Protein AF-A0A965IZF6-F1 (afdb_monomer_lite)

Foldseek 3Di:
DVVVVVVVVVVVVVVVVVPPDDPVNVQCVDPVSVVVVVVVVVVVCVLCVVVVHHPVFKDWDWDQDPVVRDIWIWIDGNPDPDTDTSDD

Structure (mmCIF, N/CA/C/O backbone):
data_AF-A0A965IZF6-F1
#
_entry.id   AF-A0A965IZF6-F1
#
loop_
_atom_site.group_PDB
_atom_site.id
_atom_site.type_symbol
_atom_site.label_atom_id
_atom_site.label_alt_id
_atom_site.label_comp_id
_atom_site.label_asym_id
_atom_site.label_entity_id
_atom_site.label_seq_id
_atom_site.pdbx_PDB_ins_code
_atom_site.Cartn_x
_atom_site.Cartn_y
_atom_site.Cartn_z
_atom_site.occupancy
_atom_site.B_iso_or_equiv
_atom_site.auth_seq_id
_atom_site.auth_comp_id
_atom_site.auth_asym_id
_atom_site.auth_atom_id
_atom_site.pdbx_PDB_model_num
ATOM 1 N N . MET A 1 1 ? 49.732 -22.225 -8.938 1.00 66.25 1 MET A N 1
ATOM 2 C CA . MET A 1 1 ? 49.007 -21.556 -10.043 1.00 66.25 1 MET A CA 1
ATOM 3 C C . MET A 1 1 ? 47.612 -22.142 -10.279 1.00 66.25 1 MET A C 1
ATOM 5 O O . MET A 1 1 ? 46.661 -21.377 -10.249 1.00 66.25 1 MET A O 1
ATOM 9 N N . ILE A 1 2 ? 47.435 -23.465 -10.422 1.00 77.38 2 ILE A N 1
ATOM 10 C CA . ILE A 1 2 ? 46.092 -24.072 -10.603 1.00 77.38 2 ILE A CA 1
ATOM 11 C C . ILE A 1 2 ? 45.131 -23.797 -9.422 1.00 77.38 2 ILE A C 1
ATOM 13 O O . ILE A 1 2 ? 43.977 -23.440 -9.633 1.00 77.38 2 ILE A O 1
ATOM 17 N N . ARG A 1 3 ? 45.609 -23.893 -8.169 1.00 76.06 3 ARG A N 1
ATOM 18 C CA . ARG A 1 3 ? 44.782 -23.652 -6.967 1.00 76.06 3 ARG A CA 1
ATOM 19 C C . ARG A 1 3 ? 44.301 -22.204 -6.843 1.00 76.06 3 ARG A C 1
ATOM 21 O O . ARG A 1 3 ? 43.150 -21.979 -6.498 1.00 76.06 3 ARG A O 1
ATOM 28 N N . SER A 1 4 ? 45.155 -21.232 -7.160 1.00 80.25 4 SER A N 1
ATOM 29 C CA . SER A 1 4 ? 44.791 -19.810 -7.142 1.00 80.25 4 SER A CA 1
ATOM 30 C C . SER A 1 4 ? 43.808 -19.458 -8.261 1.00 80.25 4 SER A C 1
ATOM 32 O O . SER A 1 4 ? 42.898 -18.670 -8.036 1.00 80.25 4 SER A O 1
ATOM 34 N N . LEU A 1 5 ? 43.933 -20.089 -9.434 1.00 85.62 5 LEU A N 1
ATOM 35 C CA . LEU A 1 5 ? 42.987 -19.919 -10.541 1.00 85.62 5 LEU A CA 1
ATOM 36 C C . LEU A 1 5 ? 41.584 -20.427 -10.174 1.00 85.62 5 LEU A C 1
ATOM 38 O O . LEU A 1 5 ? 40.591 -19.770 -10.469 1.00 85.62 5 LEU A O 1
ATOM 42 N N . PHE A 1 6 ? 41.507 -21.564 -9.478 1.00 87.56 6 PHE A N 1
ATOM 43 C CA . PHE A 1 6 ? 40.236 -22.142 -9.042 1.00 87.56 6 PHE A CA 1
ATOM 44 C C . PHE A 1 6 ? 39.520 -21.262 -8.009 1.00 87.56 6 PHE A C 1
ATOM 46 O O . PHE A 1 6 ? 38.309 -21.081 -8.083 1.00 87.56 6 PHE A O 1
ATOM 53 N N . VAL A 1 7 ? 40.274 -20.658 -7.084 1.00 90.81 7 VAL A N 1
ATOM 54 C CA . VAL A 1 7 ? 39.727 -19.701 -6.109 1.00 90.81 7 VAL A CA 1
ATOM 55 C C . VAL A 1 7 ? 39.199 -18.450 -6.811 1.00 90.81 7 VAL A C 1
ATOM 57 O O . VAL A 1 7 ? 38.084 -18.026 -6.526 1.00 90.81 7 VAL A O 1
ATOM 60 N N . ILE A 1 8 ? 39.947 -17.896 -7.771 1.00 92.00 8 ILE A N 1
ATOM 61 C CA . ILE A 1 8 ? 39.498 -16.737 -8.562 1.00 92.00 8 ILE A CA 1
ATOM 62 C C . ILE A 1 8 ? 38.211 -17.071 -9.329 1.00 92.00 8 ILE A C 1
ATOM 64 O O . ILE A 1 8 ? 37.2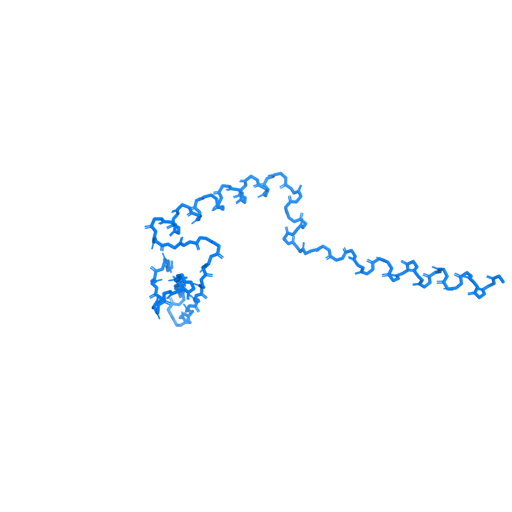67 -16.286 -9.314 1.00 92.00 8 ILE A O 1
ATOM 68 N N . PHE A 1 9 ? 38.138 -18.253 -9.942 1.00 89.06 9 PHE A N 1
ATOM 69 C CA . PHE A 1 9 ? 36.944 -18.718 -10.645 1.00 89.06 9 PHE A CA 1
ATOM 70 C C . PHE A 1 9 ? 35.723 -18.828 -9.718 1.00 89.06 9 PHE A C 1
ATOM 72 O O . PHE A 1 9 ? 34.643 -18.347 -10.057 1.00 89.06 9 PHE A O 1
ATOM 79 N N . PHE A 1 10 ? 35.896 -19.388 -8.519 1.00 86.19 10 PHE A N 1
ATOM 80 C CA . PHE A 1 10 ? 34.812 -19.515 -7.542 1.00 86.19 10 PHE A CA 1
ATOM 81 C C . PHE A 1 10 ? 34.333 -18.155 -7.012 1.00 86.19 10 PHE A C 1
ATOM 83 O O . PHE A 1 10 ? 33.134 -17.944 -6.831 1.00 86.19 10 PHE A O 1
ATOM 90 N N . VAL A 1 11 ? 35.259 -17.213 -6.815 1.00 88.12 11 VAL A N 1
ATOM 91 C CA . VAL A 1 11 ? 34.942 -15.834 -6.418 1.00 88.12 11 VAL A CA 1
ATOM 92 C C . VAL A 1 11 ? 34.130 -15.127 -7.507 1.00 88.12 11 VAL A C 1
ATOM 94 O O . VAL A 1 11 ? 33.129 -14.489 -7.194 1.00 88.12 11 VAL A O 1
ATOM 97 N N . LEU A 1 12 ? 34.489 -15.288 -8.785 1.00 85.81 12 LEU A N 1
ATOM 98 C CA . LEU A 1 12 ? 33.747 -14.693 -9.903 1.00 85.81 12 LEU A CA 1
ATOM 99 C C . LEU A 1 12 ? 32.307 -15.221 -10.005 1.00 85.81 12 LEU A C 1
ATOM 101 O O . LEU A 1 12 ? 31.386 -14.432 -10.208 1.00 85.81 12 LEU A O 1
ATOM 105 N N . ILE A 1 13 ? 32.090 -16.524 -9.797 1.00 84.06 13 ILE A N 1
ATOM 106 C CA . ILE A 1 13 ? 30.738 -17.113 -9.783 1.00 84.06 13 ILE A CA 1
ATOM 107 C C . ILE A 1 13 ? 29.905 -16.556 -8.621 1.00 84.06 13 ILE A C 1
ATOM 109 O O . ILE A 1 13 ? 28.726 -16.250 -8.801 1.00 84.06 13 ILE A O 1
ATOM 113 N N . ALA A 1 14 ? 30.510 -16.376 -7.443 1.00 82.00 14 ALA A N 1
ATOM 114 C CA . ALA A 1 14 ? 29.818 -15.814 -6.286 1.00 82.00 14 ALA A CA 1
ATOM 115 C C . ALA A 1 14 ? 29.340 -14.371 -6.535 1.00 82.00 14 ALA A C 1
ATOM 117 O O . ALA A 1 14 ? 28.240 -14.022 -6.112 1.00 82.00 14 ALA A O 1
ATOM 118 N N . PHE A 1 15 ? 30.106 -13.554 -7.270 1.00 78.06 15 PHE A N 1
ATOM 119 C CA . PHE A 1 15 ? 29.712 -12.181 -7.610 1.00 78.06 15 PHE A CA 1
ATOM 120 C C . PHE A 1 15 ? 28.492 -12.101 -8.542 1.00 78.06 15 PHE A C 1
ATOM 122 O O . PHE A 1 15 ? 27.668 -11.200 -8.382 1.00 78.06 15 PHE A O 1
ATOM 129 N N . CYS A 1 16 ? 28.317 -13.048 -9.469 1.00 75.12 16 CYS A N 1
ATOM 130 C CA . CYS A 1 16 ? 27.168 -13.055 -10.383 1.00 75.12 16 CYS A CA 1
ATOM 131 C C . CYS A 1 16 ? 25.824 -13.306 -9.672 1.00 75.12 16 CYS A C 1
ATOM 133 O O . CYS A 1 16 ? 24.794 -12.791 -10.109 1.00 75.12 16 CYS A O 1
ATOM 135 N N . SER A 1 17 ? 25.819 -14.036 -8.551 1.00 65.12 17 SER A N 1
ATOM 136 C CA . SER A 1 17 ? 24.602 -14.335 -7.778 1.00 65.12 17 SER A CA 1
ATOM 137 C C . SER A 1 17 ? 23.982 -13.106 -7.102 1.00 65.12 17 SER A C 1
ATOM 139 O O . SER A 1 17 ? 22.787 -13.102 -6.816 1.00 65.12 17 SER A O 1
ATOM 141 N N . PHE A 1 18 ? 24.759 -12.040 -6.881 1.00 66.44 18 PHE A N 1
ATOM 142 C CA . PHE A 1 18 ? 24.270 -10.811 -6.246 1.00 66.44 18 PHE A CA 1
ATOM 143 C C . PHE A 1 18 ? 23.501 -9.887 -7.202 1.00 66.44 18 PHE A C 1
ATOM 145 O O . PHE A 1 18 ? 22.904 -8.909 -6.759 1.00 66.44 18 PHE A O 1
ATOM 152 N N . GLN A 1 19 ? 23.461 -10.191 -8.504 1.00 66.75 19 GLN A N 1
ATOM 153 C CA . GLN A 1 19 ? 22.785 -9.362 -9.506 1.00 66.75 19 GLN A CA 1
ATOM 154 C C . GLN A 1 19 ? 21.336 -9.803 -9.789 1.00 66.75 19 GLN A C 1
ATOM 156 O O . GLN A 1 19 ? 20.812 -9.607 -10.890 1.00 66.75 19 GLN A O 1
ATOM 161 N N . GLN A 1 20 ? 20.650 -10.383 -8.802 1.00 65.75 20 GLN A N 1
ATOM 162 C CA . GLN A 1 20 ? 19.215 -10.644 -8.899 1.00 65.75 20 GLN A CA 1
ATOM 163 C C . GLN A 1 20 ? 18.434 -9.339 -8.726 1.00 65.75 20 GLN A C 1
ATOM 165 O O . GLN A 1 20 ? 18.006 -8.956 -7.641 1.00 65.75 20 GLN A O 1
ATOM 170 N N . THR A 1 21 ? 18.257 -8.626 -9.832 1.00 77.12 21 THR A N 1
ATOM 171 C CA . THR A 1 21 ? 17.327 -7.494 -9.889 1.00 77.12 21 THR A CA 1
ATOM 172 C C . THR A 1 21 ? 15.894 -8.018 -9.823 1.00 77.12 21 THR A C 1
ATOM 174 O O . THR A 1 21 ? 15.544 -8.949 -10.550 1.00 77.12 21 THR A O 1
ATOM 177 N N . SER A 1 22 ? 15.055 -7.446 -8.955 1.00 85.56 22 SER A N 1
ATOM 178 C CA . SER A 1 22 ? 13.640 -7.825 -8.876 1.00 85.56 22 SER A CA 1
ATOM 179 C C . SER A 1 22 ? 12.951 -7.575 -10.218 1.00 85.56 22 SER A C 1
ATOM 181 O O . SER A 1 22 ? 13.297 -6.618 -10.915 1.00 85.56 22 SER A O 1
ATOM 183 N N . PHE A 1 23 ? 11.952 -8.388 -10.569 1.00 87.38 23 PHE A N 1
ATOM 184 C CA . PHE A 1 23 ? 11.155 -8.188 -11.786 1.00 87.38 23 PHE A CA 1
ATOM 185 C C . PHE A 1 23 ? 10.668 -6.736 -11.911 1.00 87.38 23 PHE A C 1
ATOM 187 O O . PHE A 1 23 ? 10.862 -6.099 -12.941 1.00 87.38 23 PHE A O 1
ATOM 194 N N . TYR A 1 24 ? 10.168 -6.169 -10.812 1.00 87.00 24 TYR A N 1
ATOM 195 C CA . TYR A 1 24 ? 9.754 -4.771 -10.739 1.00 87.00 24 TYR A CA 1
ATOM 196 C C . TYR A 1 24 ? 10.886 -3.782 -11.074 1.00 87.00 24 TYR A C 1
ATOM 198 O O . TYR A 1 24 ? 10.712 -2.884 -11.896 1.00 87.00 24 TYR A O 1
ATOM 206 N N . SER A 1 25 ? 12.082 -3.967 -10.502 1.00 87.56 25 SER A N 1
ATOM 207 C CA . SER A 1 25 ? 13.239 -3.107 -10.799 1.00 87.56 25 SER A CA 1
ATOM 208 C C . SER A 1 25 ? 13.720 -3.225 -12.250 1.00 87.56 25 SER A C 1
ATOM 210 O O . SER A 1 25 ? 14.236 -2.257 -12.808 1.00 87.56 25 SER A O 1
ATOM 212 N N . GLN A 1 26 ? 13.523 -4.385 -12.885 1.00 89.88 26 GLN A N 1
ATOM 213 C CA . GLN A 1 26 ? 13.781 -4.566 -14.313 1.00 89.88 26 GLN A CA 1
ATOM 214 C C . GLN A 1 26 ? 12.735 -3.825 -15.154 1.00 89.88 26 GLN A C 1
ATOM 216 O O . GLN A 1 26 ? 13.101 -3.131 -16.100 1.00 89.88 26 GLN A O 1
ATOM 221 N N . GLN A 1 27 ? 11.452 -3.909 -14.784 1.00 89.12 27 GLN A N 1
ATOM 222 C CA . GLN A 1 27 ? 10.365 -3.208 -15.474 1.00 89.12 27 GLN A CA 1
ATOM 223 C C . GLN A 1 27 ? 10.531 -1.687 -15.429 1.00 89.12 27 GLN A C 1
ATOM 225 O O . GLN A 1 27 ? 10.329 -1.018 -16.441 1.00 89.12 27 GLN A O 1
ATOM 230 N N . LEU A 1 28 ? 10.992 -1.145 -14.298 1.00 89.75 28 LEU A N 1
ATOM 231 C CA . LEU A 1 28 ? 11.295 0.278 -14.148 1.00 89.75 28 LEU A CA 1
ATOM 232 C C . LEU A 1 28 ? 12.374 0.792 -15.106 1.00 89.75 28 LEU A C 1
ATOM 234 O O . LEU A 1 28 ? 12.531 1.997 -15.208 1.00 89.75 28 LEU A O 1
ATOM 238 N N . ARG A 1 29 ? 13.120 -0.048 -15.828 1.00 90.31 29 ARG A N 1
ATOM 239 C CA . ARG A 1 29 ? 14.095 0.429 -16.828 1.00 90.31 29 ARG A CA 1
ATOM 240 C C . ARG A 1 29 ? 13.441 0.866 -18.138 1.00 90.31 29 ARG A C 1
ATOM 242 O O . ARG A 1 29 ? 14.057 1.596 -18.908 1.00 90.31 29 ARG A O 1
ATOM 249 N N . PHE A 1 30 ? 12.213 0.425 -18.408 1.00 94.06 30 PHE A N 1
ATOM 250 C CA . PHE A 1 30 ? 11.502 0.765 -19.635 1.00 94.06 30 PHE A CA 1
ATOM 251 C C . PHE A 1 30 ? 10.754 2.088 -19.467 1.00 94.06 30 PHE A C 1
ATOM 253 O O . PHE A 1 30 ? 9.889 2.206 -18.602 1.00 94.06 30 PHE A O 1
ATOM 260 N N . SER A 1 31 ? 11.033 3.063 -20.336 1.00 91.75 31 SER A N 1
ATOM 261 C CA . SER A 1 31 ? 10.430 4.406 -20.283 1.00 91.75 31 SER A CA 1
ATOM 262 C C . SER A 1 31 ? 8.901 4.369 -20.254 1.00 91.75 31 SER A C 1
ATOM 264 O O . SER A 1 31 ? 8.286 5.022 -19.420 1.00 91.75 31 SER A O 1
ATOM 266 N N . ARG A 1 32 ? 8.279 3.528 -21.092 1.00 91.50 32 ARG A N 1
ATOM 267 C CA . ARG A 1 32 ? 6.820 3.337 -21.106 1.00 91.50 32 ARG A CA 1
ATOM 268 C C . ARG A 1 32 ? 6.281 2.881 -19.749 1.00 91.50 32 ARG A C 1
ATOM 270 O O . ARG A 1 32 ? 5.243 3.368 -19.316 1.00 91.50 32 ARG A O 1
ATOM 277 N N . PHE A 1 33 ? 6.973 1.953 -19.088 1.00 92.38 33 PHE A N 1
ATOM 278 C CA . PHE A 1 33 ? 6.565 1.477 -17.770 1.00 92.38 33 PHE A CA 1
ATOM 279 C C . PHE A 1 33 ? 6.785 2.553 -16.706 1.00 92.38 33 PHE A C 1
ATOM 281 O O . PHE A 1 33 ? 5.903 2.744 -15.883 1.00 92.38 33 PHE A O 1
ATOM 288 N N . GLN A 1 34 ? 7.893 3.304 -16.754 1.00 93.38 34 GLN A N 1
ATOM 289 C CA . GLN A 1 34 ? 8.119 4.436 -15.845 1.00 93.38 34 GLN A CA 1
ATOM 290 C C . GLN A 1 34 ? 7.027 5.500 -15.961 1.00 93.38 34 GLN A C 1
ATOM 292 O O . GLN A 1 34 ? 6.515 5.947 -14.941 1.00 93.38 34 GLN A O 1
ATOM 297 N N . SER A 1 35 ? 6.651 5.900 -17.180 1.00 93.12 35 SER A N 1
ATOM 298 C CA . SER A 1 35 ? 5.608 6.909 -17.389 1.00 93.12 35 SER A CA 1
ATOM 299 C C . SER A 1 35 ? 4.276 6.465 -16.786 1.00 93.12 35 SER A C 1
ATOM 301 O O . SER A 1 35 ? 3.700 7.198 -15.987 1.00 93.12 35 SER A O 1
ATOM 303 N N . VAL A 1 36 ? 3.843 5.236 -17.090 1.00 93.38 36 VAL A N 1
ATOM 304 C CA . VAL A 1 36 ? 2.609 4.660 -16.528 1.00 93.38 36 VAL A CA 1
ATOM 305 C C . VAL A 1 36 ? 2.717 4.501 -15.011 1.00 93.38 36 VAL A C 1
ATOM 307 O O . VAL A 1 36 ? 1.776 4.806 -14.287 1.00 93.38 36 VAL A O 1
ATOM 310 N N . HIS A 1 37 ? 3.866 4.050 -14.510 1.00 93.31 37 HIS A N 1
ATOM 311 C CA . HIS A 1 37 ? 4.103 3.893 -13.081 1.00 93.31 37 HIS A CA 1
ATOM 312 C C . HIS A 1 37 ? 3.979 5.227 -12.339 1.00 93.31 37 HIS A C 1
ATOM 314 O O . HIS A 1 37 ? 3.286 5.296 -11.328 1.00 93.31 37 HIS A O 1
ATOM 320 N N . ASN A 1 38 ? 4.612 6.285 -12.846 1.00 93.62 38 ASN A N 1
ATOM 321 C CA . ASN A 1 38 ? 4.582 7.609 -12.231 1.00 93.62 38 ASN A CA 1
ATOM 322 C C . ASN A 1 38 ? 3.168 8.195 -12.236 1.00 93.62 38 ASN A C 1
ATOM 324 O O . ASN A 1 38 ? 2.723 8.724 -11.219 1.00 93.62 38 ASN A O 1
ATOM 328 N N . GLU A 1 39 ? 2.448 8.052 -13.350 1.00 95.06 39 GLU A N 1
ATOM 329 C CA . GLU A 1 39 ? 1.052 8.473 -13.463 1.00 95.06 39 GLU A CA 1
ATOM 330 C C . GLU A 1 39 ? 0.179 7.749 -12.430 1.00 95.06 39 GLU A C 1
ATOM 332 O O . GLU A 1 39 ? -0.428 8.388 -11.571 1.00 95.06 39 GLU A O 1
ATOM 337 N N . VAL A 1 40 ? 0.197 6.414 -12.424 1.00 92.94 40 VAL A N 1
ATOM 338 C CA . VAL A 1 40 ? -0.598 5.605 -11.489 1.00 92.94 40 VAL A CA 1
ATOM 339 C C . VAL A 1 40 ? -0.216 5.880 -10.034 1.00 92.94 40 VAL A C 1
ATOM 341 O O . VAL A 1 40 ? -1.096 5.994 -9.184 1.00 92.94 40 VAL A O 1
ATOM 344 N N . SER A 1 41 ? 1.076 6.029 -9.734 1.00 91.69 41 SER A N 1
ATOM 345 C CA . SER A 1 41 ? 1.564 6.338 -8.386 1.00 91.69 41 SER A CA 1
ATOM 346 C C . SER A 1 41 ? 1.073 7.708 -7.911 1.00 91.69 41 SER A C 1
ATOM 348 O O . SER A 1 41 ? 0.602 7.846 -6.782 1.00 91.69 41 SER A O 1
ATOM 350 N N . SER A 1 42 ? 1.104 8.724 -8.780 1.00 94.31 42 SER A N 1
ATOM 351 C CA . SER A 1 42 ? 0.592 10.060 -8.452 1.00 94.31 42 SER A CA 1
ATOM 352 C C . SER A 1 42 ? -0.920 10.075 -8.205 1.00 94.31 42 SER A C 1
ATOM 354 O O . SER A 1 42 ? -1.374 10.669 -7.223 1.00 94.31 42 SER A O 1
ATOM 356 N N . LEU A 1 43 ? -1.694 9.362 -9.030 1.00 94.81 43 LEU A N 1
ATOM 357 C CA . LEU A 1 43 ? -3.135 9.199 -8.845 1.00 94.81 43 LEU A CA 1
ATOM 358 C C . LEU A 1 43 ? -3.445 8.470 -7.536 1.00 94.81 43 LEU A C 1
ATOM 360 O O . LEU A 1 43 ? -4.259 8.946 -6.751 1.00 94.81 43 LEU A O 1
ATOM 364 N N . LEU A 1 44 ? -2.748 7.365 -7.258 1.00 93.12 44 LEU A N 1
ATOM 365 C CA . LEU A 1 44 ? -2.933 6.596 -6.031 1.00 93.12 44 LEU A CA 1
ATOM 366 C C . LEU A 1 44 ? -2.641 7.437 -4.785 1.00 93.12 44 LEU A C 1
ATOM 368 O O . LEU A 1 44 ? -3.437 7.434 -3.851 1.00 93.12 44 LEU A O 1
ATOM 372 N N . ASN A 1 45 ? -1.533 8.181 -4.778 1.00 93.69 45 ASN A N 1
ATOM 373 C CA . ASN A 1 45 ? -1.180 9.059 -3.661 1.00 93.69 45 ASN A CA 1
ATOM 374 C C . ASN A 1 45 ? -2.230 10.153 -3.442 1.00 93.69 45 ASN A C 1
ATOM 376 O O . ASN A 1 45 ? -2.552 10.473 -2.300 1.00 93.69 45 ASN A O 1
ATOM 380 N N . THR A 1 46 ? -2.787 10.695 -4.526 1.00 94.88 46 THR A N 1
ATOM 381 C CA . THR A 1 46 ? -3.864 11.690 -4.457 1.00 94.88 46 THR A CA 1
ATOM 382 C C . THR A 1 46 ? -5.127 11.072 -3.860 1.00 94.88 46 THR A C 1
ATOM 384 O O . THR A 1 46 ? -5.640 11.586 -2.8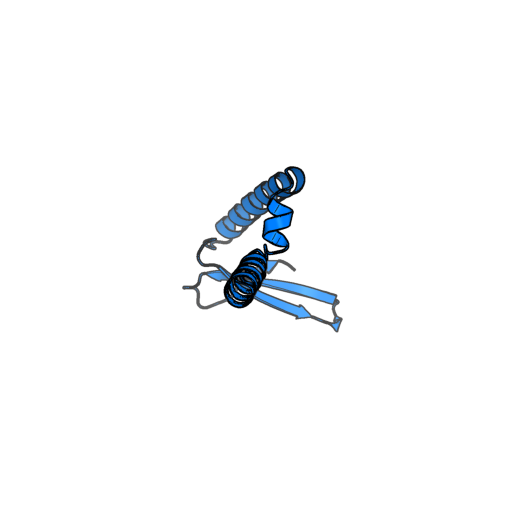71 1.00 94.88 46 THR A O 1
ATOM 387 N N . SER A 1 47 ? -5.568 9.918 -4.370 1.00 94.38 47 SER A N 1
ATOM 388 C CA . SER A 1 47 ? -6.753 9.220 -3.859 1.00 94.38 47 SER A CA 1
ATOM 389 C C . SER A 1 47 ? -6.604 8.787 -2.401 1.00 94.38 47 SER A C 1
ATOM 391 O O . SER A 1 47 ? -7.546 8.923 -1.628 1.00 94.38 47 SER A O 1
ATOM 393 N N . LEU A 1 48 ? -5.432 8.290 -1.990 1.00 93.75 48 LEU A N 1
ATOM 394 C CA . LEU A 1 48 ? -5.168 7.944 -0.588 1.00 93.75 48 LEU A CA 1
ATOM 395 C C . LEU A 1 48 ? -5.250 9.180 0.310 1.00 93.75 48 LEU A C 1
ATOM 397 O O . LEU A 1 48 ? -5.912 9.138 1.346 1.00 93.75 48 LEU A O 1
ATOM 401 N N . LYS A 1 49 ? -4.652 10.296 -0.118 1.00 93.94 49 LYS A N 1
ATOM 402 C CA . LYS A 1 49 ? -4.685 11.552 0.632 1.00 93.94 49 LYS A CA 1
ATOM 403 C C . LYS A 1 49 ? -6.105 12.101 0.773 1.00 93.94 49 LYS A C 1
ATOM 405 O O . LYS A 1 49 ? -6.488 12.507 1.866 1.00 93.94 49 LYS A O 1
ATOM 410 N N . GLU A 1 50 ? -6.902 12.069 -0.294 1.00 94.19 50 GLU A N 1
ATOM 411 C CA . GLU A 1 50 ? -8.332 12.418 -0.258 1.00 94.19 50 GLU A CA 1
ATOM 412 C C . GLU A 1 50 ? -9.122 11.511 0.696 1.00 94.19 50 GLU A C 1
ATOM 414 O O . GLU A 1 50 ? -10.059 11.958 1.356 1.00 94.19 50 GLU A O 1
ATOM 419 N N . PHE A 1 51 ? -8.699 10.252 0.839 1.00 93.81 51 PHE A N 1
ATOM 420 C CA . PHE A 1 51 ? -9.259 9.292 1.790 1.00 93.81 51 PHE A CA 1
ATOM 421 C C . PHE A 1 51 ? -8.760 9.474 3.240 1.00 93.81 51 PHE A C 1
ATOM 423 O O . PHE A 1 51 ? -9.165 8.732 4.144 1.00 93.81 51 PHE A O 1
ATOM 430 N N . GLY A 1 52 ? -7.891 10.463 3.478 1.00 93.94 52 GLY A N 1
ATOM 431 C CA . GLY A 1 52 ? -7.271 10.742 4.773 1.00 93.94 52 GLY A CA 1
ATOM 432 C C . GLY A 1 52 ? -6.193 9.728 5.161 1.00 93.94 52 GLY A C 1
ATOM 433 O O . GLY A 1 52 ? -6.027 9.441 6.345 1.00 93.94 52 GLY A O 1
ATOM 434 N N . ILE A 1 53 ? -5.515 9.142 4.174 1.00 94.88 53 ILE A N 1
ATOM 435 C CA . ILE A 1 53 ? -4.475 8.130 4.352 1.00 94.88 53 ILE A CA 1
ATOM 436 C C . ILE A 1 53 ? -3.126 8.689 3.900 1.00 94.88 53 ILE A C 1
ATOM 438 O O . ILE A 1 53 ? -2.962 9.107 2.754 1.00 94.88 53 ILE A O 1
ATOM 442 N N . GLU A 1 54 ? -2.144 8.647 4.793 1.00 92.69 54 GLU A N 1
ATOM 443 C CA . GLU A 1 54 ? -0.761 9.015 4.511 1.00 92.69 54 GLU A CA 1
ATOM 444 C C . GLU A 1 54 ? -0.067 7.884 3.741 1.00 92.69 54 GLU A C 1
ATOM 446 O O . GLU A 1 54 ? 0.013 6.742 4.204 1.00 92.69 54 GLU A O 1
ATOM 451 N N . SER A 1 55 ? 0.470 8.194 2.559 1.00 85.25 55 SER A N 1
ATOM 452 C CA . SER A 1 55 ? 1.060 7.194 1.655 1.00 85.25 55 SER A CA 1
ATOM 453 C C . SER A 1 55 ? 2.284 6.477 2.236 1.00 85.25 55 SER A C 1
ATOM 455 O O . SER A 1 55 ? 2.585 5.353 1.838 1.00 85.25 55 SER A O 1
ATOM 457 N N . THR A 1 56 ? 2.973 7.084 3.205 1.00 87.62 56 THR A N 1
ATOM 458 C CA . THR A 1 56 ? 4.136 6.501 3.892 1.00 87.62 56 THR A CA 1
ATOM 459 C C . THR A 1 56 ? 3.769 5.575 5.051 1.00 87.62 56 THR A C 1
ATOM 461 O O . THR A 1 56 ? 4.637 4.879 5.568 1.00 87.62 56 THR A O 1
ATOM 464 N N . GLU A 1 57 ? 2.509 5.572 5.487 1.00 87.31 57 GLU A N 1
ATOM 465 C CA . GLU A 1 57 ? 2.050 4.904 6.714 1.00 87.31 57 GLU A CA 1
ATOM 466 C C . GLU A 1 57 ? 0.78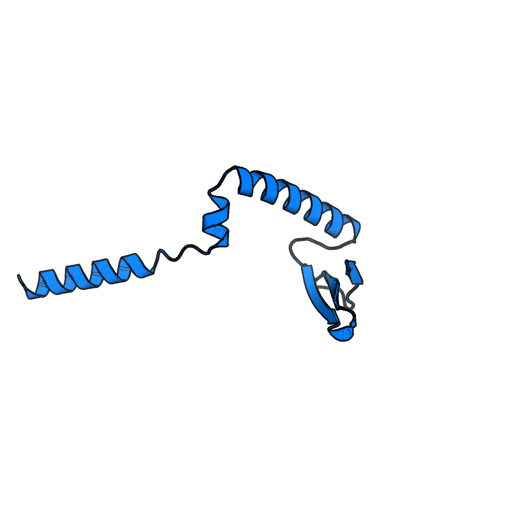7 4.060 6.471 1.00 87.31 57 GLU A C 1
ATOM 468 O O . GLU A 1 57 ? 0.005 3.796 7.391 1.00 87.31 57 GLU A O 1
ATOM 473 N N . VAL A 1 58 ? 0.574 3.632 5.221 1.00 93.38 58 VAL A N 1
ATOM 474 C CA . VAL A 1 58 ? -0.612 2.868 4.834 1.00 93.38 58 VAL A CA 1
ATOM 475 C C . VAL A 1 58 ? -0.492 1.399 5.231 1.00 93.38 58 VAL A C 1
ATOM 477 O O . VAL A 1 58 ? 0.471 0.706 4.908 1.00 93.38 58 VAL A O 1
ATOM 480 N N . HIS A 1 59 ? -1.511 0.899 5.918 1.00 95.75 59 HIS A N 1
ATOM 481 C CA . HIS A 1 59 ? -1.735 -0.526 6.114 1.00 95.75 59 HIS A CA 1
ATOM 482 C C . HIS A 1 59 ? -2.862 -0.970 5.188 1.00 95.75 59 HIS A C 1
ATOM 484 O O . HIS A 1 59 ? -3.910 -0.324 5.141 1.00 95.75 59 HIS A O 1
ATOM 490 N N . ILE A 1 60 ? -2.655 -2.080 4.480 1.00 95.50 60 ILE A N 1
ATOM 491 C CA . ILE A 1 60 ? -3.597 -2.612 3.492 1.00 95.50 60 ILE A CA 1
ATOM 492 C C . ILE A 1 60 ? -4.093 -3.980 3.957 1.00 95.50 60 ILE A C 1
ATOM 494 O O . ILE A 1 60 ? -3.302 -4.843 4.334 1.00 95.50 60 ILE A O 1
ATOM 498 N N . LEU A 1 61 ? -5.406 -4.177 3.897 1.00 96.88 61 LEU A N 1
ATOM 499 C CA . LEU A 1 61 ? -6.077 -5.457 4.073 1.00 96.88 61 LEU A CA 1
ATOM 500 C C . LEU A 1 61 ? -6.823 -5.785 2.776 1.00 96.88 61 LEU A C 1
ATOM 502 O O . LEU A 1 61 ? -7.642 -4.998 2.311 1.00 96.88 61 LEU A O 1
ATOM 506 N N . LEU A 1 62 ? -6.548 -6.955 2.206 1.00 97.50 62 LEU A N 1
ATOM 507 C CA . LEU A 1 62 ? -7.270 -7.473 1.046 1.00 97.50 62 LEU A CA 1
ATOM 508 C C . LEU A 1 62 ? -8.211 -8.585 1.508 1.00 97.50 62 LEU A C 1
ATOM 510 O O . LEU A 1 62 ? -7.755 -9.599 2.036 1.00 97.50 62 LEU A O 1
ATOM 514 N N . ALA A 1 63 ? -9.512 -8.397 1.305 1.00 97.38 63 ALA A N 1
ATOM 515 C CA . ALA A 1 63 ? -10.534 -9.403 1.562 1.00 97.38 63 ALA A CA 1
ATOM 516 C C . ALA A 1 63 ? -11.026 -9.970 0.226 1.00 97.38 63 ALA A C 1
ATOM 518 O O . ALA A 1 63 ? -11.678 -9.274 -0.548 1.00 97.38 63 ALA A O 1
ATOM 519 N N . ALA A 1 64 ? -10.685 -11.226 -0.060 1.00 97.62 64 ALA A N 1
ATOM 520 C CA . ALA A 1 64 ? -11.112 -11.913 -1.274 1.00 97.62 64 ALA A CA 1
ATOM 521 C C . ALA A 1 64 ? -12.335 -12.792 -0.988 1.00 97.62 64 ALA A C 1
ATOM 523 O O . ALA A 1 64 ? -12.289 -13.677 -0.132 1.00 97.62 64 ALA A O 1
ATOM 524 N N . PHE A 1 65 ? -13.411 -12.564 -1.733 1.00 96.31 65 PHE A N 1
ATOM 525 C CA . PHE A 1 65 ? -14.679 -13.272 -1.619 1.00 96.31 65 PHE A CA 1
ATOM 526 C C . PHE A 1 65 ? -14.814 -14.214 -2.815 1.00 96.31 65 PHE A C 1
ATOM 528 O O . PHE A 1 65 ? -15.076 -13.782 -3.939 1.00 96.31 65 PHE A O 1
ATOM 535 N N . LYS A 1 66 ? -14.523 -15.499 -2.582 1.00 95.69 66 LYS A N 1
ATOM 536 C CA . LYS A 1 66 ? -14.352 -16.500 -3.644 1.00 95.69 66 LYS A CA 1
ATOM 537 C C . LYS A 1 66 ? -15.637 -16.753 -4.430 1.00 95.69 66 LYS A C 1
ATOM 539 O O . LYS A 1 66 ? -15.576 -16.814 -5.653 1.00 95.69 66 LYS A O 1
ATOM 544 N N . GLU A 1 67 ? -16.760 -16.914 -3.737 1.00 97.38 67 GLU A N 1
ATOM 545 C CA . GLU A 1 67 ? -18.047 -17.252 -4.360 1.00 97.38 67 GLU A CA 1
ATOM 546 C C . GLU A 1 67 ? -18.602 -16.070 -5.168 1.00 97.38 67 GLU A C 1
ATOM 548 O O . GLU A 1 67 ? -19.210 -16.242 -6.219 1.00 97.38 67 GLU A O 1
ATOM 553 N N . GLU A 1 68 ? -18.326 -14.853 -4.712 1.00 95.25 68 GLU A N 1
ATOM 554 C CA . GLU A 1 68 ? -18.740 -13.600 -5.332 1.00 95.25 68 GLU A CA 1
ATOM 555 C C . GLU A 1 68 ? -17.753 -13.103 -6.399 1.00 95.25 68 GLU A C 1
ATOM 557 O O . GLU A 1 68 ? -18.048 -12.144 -7.110 1.00 95.25 68 GLU A O 1
ATOM 562 N N . GLY A 1 69 ? -16.568 -13.715 -6.498 1.00 95.81 69 GLY A N 1
ATOM 563 C CA . GLY A 1 69 ? -15.527 -13.327 -7.449 1.00 95.81 69 GLY A CA 1
ATOM 564 C C . GLY A 1 69 ? -15.013 -11.893 -7.268 1.00 95.81 69 GLY A C 1
ATOM 565 O O . GLY A 1 69 ? -14.572 -11.287 -8.244 1.00 95.81 69 GLY A O 1
ATOM 566 N N . LYS A 1 70 ? -15.072 -11.338 -6.048 1.00 96.69 70 LYS A N 1
ATOM 567 C CA . LYS A 1 70 ? -14.694 -9.942 -5.752 1.00 96.69 70 LYS A CA 1
ATOM 568 C C . LYS A 1 70 ? -13.546 -9.845 -4.748 1.00 96.69 70 LYS A C 1
ATOM 570 O O . LYS A 1 70 ? -13.368 -10.723 -3.902 1.00 96.69 70 LYS A O 1
ATOM 575 N N . ILE A 1 71 ? -12.783 -8.755 -4.817 1.00 97.38 71 ILE A N 1
ATOM 576 C CA . ILE A 1 71 ? -11.718 -8.438 -3.859 1.00 97.38 71 ILE A CA 1
ATOM 577 C C . ILE A 1 71 ? -11.952 -7.036 -3.330 1.00 97.38 71 ILE A C 1
ATOM 579 O O . ILE A 1 71 ? -11.924 -6.070 -4.076 1.00 97.38 71 ILE A O 1
ATOM 583 N N . 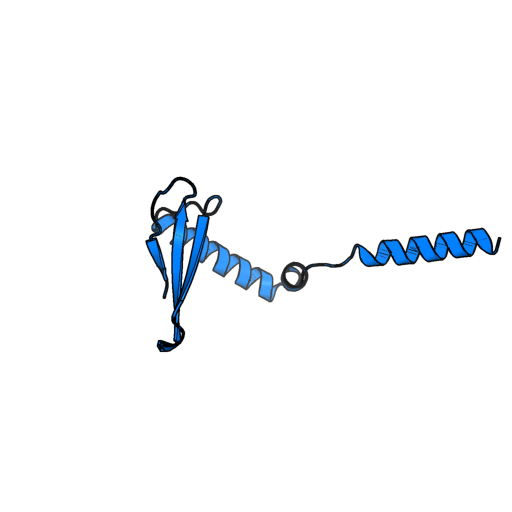GLU A 1 72 ? -12.111 -6.913 -2.025 1.00 97.94 72 GLU A N 1
ATOM 584 C CA . GLU A 1 72 ? -12.212 -5.620 -1.371 1.00 97.94 72 GLU A CA 1
ATOM 585 C C . GLU A 1 72 ? -10.854 -5.223 -0.791 1.00 97.94 72 GLU A C 1
ATOM 587 O O . GLU A 1 72 ? -10.208 -5.976 -0.058 1.00 97.94 72 GLU A O 1
ATOM 592 N N . CYS A 1 73 ? -10.415 -4.020 -1.140 1.00 97.12 73 CYS A N 1
ATOM 593 C CA . CYS A 1 73 ? -9.228 -3.376 -0.619 1.00 97.12 73 CYS A CA 1
ATOM 594 C C . CYS A 1 73 ? -9.629 -2.414 0.489 1.00 97.12 73 CYS A C 1
ATOM 596 O O . CYS A 1 73 ? -10.343 -1.434 0.269 1.00 97.12 73 CYS A O 1
ATOM 598 N N . TYR A 1 74 ? -9.127 -2.691 1.679 1.00 97.69 74 TYR A N 1
ATOM 599 C CA . TYR A 1 74 ? -9.312 -1.884 2.861 1.00 97.69 74 TYR A CA 1
ATOM 600 C C . TYR A 1 74 ? -7.987 -1.238 3.251 1.00 97.69 74 TYR A C 1
ATOM 602 O O . TYR A 1 74 ? -6.942 -1.887 3.238 1.00 97.69 74 TYR A O 1
ATOM 610 N N . VAL A 1 75 ? -8.027 0.031 3.646 1.00 97.19 75 VAL A N 1
ATOM 611 C CA . VAL A 1 75 ? -6.835 0.800 4.026 1.00 97.19 75 VAL A CA 1
ATOM 612 C C . VAL A 1 75 ? -7.032 1.504 5.360 1.00 97.19 75 VAL A C 1
ATOM 614 O O . VAL A 1 75 ? -8.160 1.802 5.763 1.00 97.19 75 VAL A O 1
ATOM 617 N N . LYS A 1 76 ? -5.928 1.776 6.053 1.00 96.94 76 LYS A N 1
ATOM 618 C CA . LYS A 1 76 ? -5.888 2.647 7.232 1.00 96.94 76 LYS A CA 1
ATOM 619 C C . LYS A 1 76 ? -4.502 3.249 7.419 1.00 96.94 76 LYS A C 1
ATOM 621 O O . LYS A 1 76 ? -3.526 2.666 6.946 1.00 96.94 76 LYS A O 1
ATOM 626 N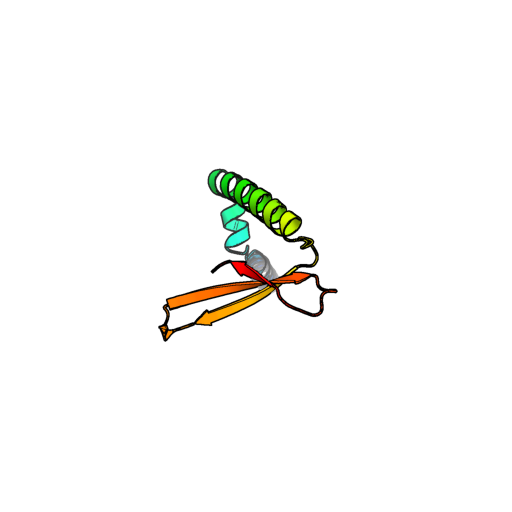 N . ASN A 1 77 ? -4.397 4.340 8.176 1.00 96.75 77 ASN A N 1
ATOM 627 C CA . ASN A 1 77 ? -3.094 4.757 8.687 1.00 96.75 77 ASN A CA 1
ATOM 628 C C . ASN A 1 77 ? -2.609 3.775 9.759 1.00 96.75 77 ASN A C 1
ATOM 630 O O . ASN A 1 77 ? -3.400 3.113 10.448 1.00 96.75 77 ASN A O 1
ATOM 634 N N . ARG A 1 78 ? -1.295 3.710 9.972 1.00 94.44 78 ARG A N 1
ATOM 635 C CA . ARG A 1 78 ? -0.708 2.910 11.055 1.00 94.44 78 ARG A CA 1
ATOM 636 C C . ARG A 1 78 ? -1.334 3.227 12.418 1.00 94.44 78 ARG A C 1
ATOM 638 O O . ARG A 1 78 ? -1.605 2.307 13.189 1.00 94.44 78 ARG A O 1
ATOM 645 N N . THR A 1 79 ? -1.620 4.503 12.677 1.00 94.50 79 THR A N 1
ATOM 646 C CA . THR A 1 79 ? -2.226 5.019 13.918 1.00 94.50 79 THR A CA 1
ATOM 647 C C . THR A 1 79 ? -3.721 4.742 14.052 1.00 94.50 79 THR A C 1
ATOM 649 O O . THR A 1 79 ? -4.246 4.747 15.165 1.00 94.50 79 THR A O 1
ATOM 652 N N . ASP A 1 80 ? -4.417 4.504 12.942 1.00 95.50 80 ASP A N 1
ATOM 653 C CA . ASP A 1 80 ? -5.862 4.309 12.948 1.00 95.50 80 ASP A CA 1
ATOM 654 C C . ASP A 1 80 ? -6.220 2.936 13.521 1.00 95.50 80 ASP A C 1
ATOM 656 O O . ASP A 1 80 ? -5.560 1.925 13.257 1.00 95.50 80 ASP A O 1
ATOM 660 N N . LYS A 1 81 ? -7.306 2.882 14.295 1.00 95.12 81 LYS A N 1
ATOM 661 C CA . LYS A 1 81 ? -7.783 1.633 14.909 1.00 95.12 81 LYS A CA 1
ATOM 662 C C . LYS A 1 81 ? -8.599 0.766 13.951 1.00 95.12 81 LYS A C 1
ATOM 664 O O . LYS A 1 81 ? -8.645 -0.446 14.136 1.00 95.12 81 LYS A O 1
ATOM 669 N N . SER A 1 82 ? -9.237 1.366 12.950 1.00 95.69 82 SER A N 1
ATOM 670 C CA . SER A 1 82 ? -10.142 0.682 12.025 1.00 95.69 82 SER A CA 1
ATOM 671 C C . SER A 1 82 ? -9.707 0.845 10.574 1.00 95.69 82 SER A C 1
ATOM 673 O O . SER A 1 82 ? -9.133 1.858 10.182 1.00 95.69 82 SER A O 1
ATOM 675 N N . TYR A 1 83 ? -9.997 -0.185 9.785 1.00 97.25 83 TYR A N 1
ATOM 676 C CA . TYR A 1 83 ? -9.867 -0.168 8.335 1.00 97.25 83 TYR A CA 1
ATOM 677 C C . TYR A 1 83 ? -11.084 0.490 7.680 1.00 97.25 83 TYR A C 1
ATOM 679 O O . TYR A 1 83 ? -12.202 0.372 8.183 1.00 97.25 83 TYR A O 1
ATOM 687 N N . LYS A 1 84 ? -10.870 1.155 6.543 1.00 95.38 84 LYS A N 1
ATOM 688 C CA . LYS A 1 84 ? -11.919 1.740 5.697 1.00 95.38 84 LYS A CA 1
ATOM 689 C C . LYS A 1 84 ? -11.861 1.112 4.308 1.00 95.38 84 LYS A C 1
ATOM 691 O O . LYS A 1 84 ? -10.767 0.888 3.792 1.00 95.38 84 LYS A O 1
ATOM 696 N N . LEU A 1 85 ? -13.017 0.831 3.709 1.00 97.00 85 LEU A N 1
ATOM 697 C CA . LEU A 1 85 ? -13.091 0.291 2.350 1.00 97.00 85 LEU A CA 1
ATOM 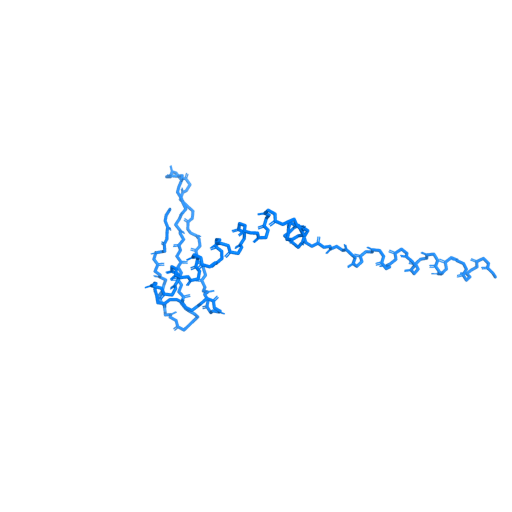698 C C . LEU A 1 85 ? -12.604 1.348 1.354 1.00 97.00 85 LEU A C 1
ATOM 700 O O . LEU A 1 85 ? -13.222 2.399 1.236 1.00 97.00 85 LEU A O 1
ATOM 704 N N . PHE A 1 86 ? -11.510 1.065 0.655 1.00 95.75 86 PHE A N 1
ATOM 705 C CA . PHE A 1 86 ? -10.923 1.946 -0.353 1.00 95.75 86 PHE A CA 1
ATOM 706 C C . PHE A 1 86 ? -11.444 1.634 -1.754 1.00 95.75 86 PHE A C 1
ATOM 708 O O . PHE A 1 86 ? -11.733 2.545 -2.526 1.00 95.75 86 PHE A O 1
ATOM 715 N N . ARG A 1 87 ? -11.548 0.343 -2.098 1.00 94.75 87 ARG A N 1
ATOM 716 C CA . ARG A 1 87 ? -11.996 -0.110 -3.421 1.00 94.75 87 ARG A CA 1
ATOM 717 C C . ARG A 1 87 ? -12.515 -1.548 -3.374 1.00 94.75 87 ARG A C 1
ATOM 719 O O . ARG A 1 87 ? -12.055 -2.321 -2.541 1.00 94.75 87 ARG A O 1
ATOM 726 N N . THR A 1 88 ? -13.420 -1.896 -4.284 1.00 92.75 88 THR A N 1
ATOM 727 C CA . THR A 1 88 ? -13.894 -3.265 -4.562 1.00 92.75 88 THR A CA 1
ATOM 728 C C . THR A 1 88 ? -13.554 -3.646 -5.999 1.00 92.75 88 THR A C 1
ATOM 730 O O . THR A 1 88 ? -13.407 -2.708 -6.822 1.00 92.75 88 THR A O 1
#

pLDDT: mean 90.35, std 8.0, range [65.12, 97.94]

Secondary structure (DSSP, 8-state):
-HHHHHHHHHHHHHHHGGG---HHHHHTTSHHHHHHHHHHHHHHHHHHHHTT--TTSEEEEEEEETTTTEEEEEEEETT-SS-EEEE-

Radius of gyration: 22.16 Å; chains: 1; bounding box: 68×36×36 Å

Sequence (88 aa):
MIRSLFVIFFVLIAFCSFQQTSFYSQQLRFSRFQSVHNEVSSLLNTSLKEFGIESTEVHILLAAFKEEGKIECYVKNRTDKSYKLFRT